Protein AF-A0A3D3VVF4-F1 (afdb_monomer_lite)

Radius of gyration: 14.51 Å; chains: 1; bounding box: 31×50×30 Å

Foldseek 3Di:
DDDDDDDDDDDPLLLPQWDDDPNDTHHHPLSVLLVQLVCVVVVNHDHDLVPDDCVPDDPVVNVVNVVSDPDPPSVVVVVVSVVVVVD

Secondary structure (DSSP, 8-state):
--------PPPGGGGTTEEEETTEEEEPHHHHHHHHHHHHHTTSS---GGGS-GGG--HHHHHHHHTTS--HHHHHHHHHHHHHTT-

Structure (mmCIF, N/CA/C/O backbone):
data_AF-A0A3D3VVF4-F1
#
_entry.id   AF-A0A3D3VVF4-F1
#
loop_
_atom_site.group_PDB
_atom_site.id
_atom_site.type_symbol
_atom_site.label_atom_id
_atom_site.label_alt_id
_atom_site.label_comp_id
_atom_site.label_asym_id
_atom_site.label_entity_id
_atom_site.label_seq_id
_atom_site.pdbx_PDB_ins_code
_atom_site.Cartn_x
_atom_site.Cartn_y
_atom_site.Cartn_z
_atom_site.occupancy
_atom_site.B_iso_or_equiv
_atom_site.auth_seq_id
_atom_site.auth_comp_id
_atom_site.auth_asym_id
_atom_site.auth_atom_id
_atom_site.pdbx_PDB_model_num
ATOM 1 N N . MET A 1 1 ? -1.757 -36.038 -2.625 1.00 46.72 1 MET A N 1
ATOM 2 C CA . MET A 1 1 ? -1.524 -34.594 -2.853 1.00 46.72 1 MET A CA 1
ATOM 3 C C . MET A 1 1 ? -1.155 -33.964 -1.516 1.00 46.72 1 MET A C 1
ATOM 5 O O . MET A 1 1 ? -1.997 -33.955 -0.635 1.00 46.72 1 MET A O 1
ATOM 9 N N . ASN A 1 2 ? 0.092 -33.519 -1.330 1.00 54.16 2 ASN A N 1
ATOM 10 C CA . ASN A 1 2 ? 0.517 -32.807 -0.116 1.00 54.16 2 ASN A CA 1
ATOM 11 C C . ASN A 1 2 ? 0.525 -31.304 -0.405 1.00 54.16 2 ASN A C 1
ATOM 13 O O . ASN A 1 2 ? 1.468 -30.798 -1.013 1.00 54.16 2 ASN A O 1
ATOM 17 N N . SER A 1 3 ? -0.529 -30.600 -0.001 1.00 60.53 3 SER A N 1
ATOM 18 C CA . SER A 1 3 ? -0.599 -29.143 -0.127 1.00 60.53 3 SER A CA 1
ATOM 19 C C . SER A 1 3 ? 0.310 -28.503 0.926 1.00 60.53 3 SER A C 1
ATOM 21 O O . SER A 1 3 ? 0.026 -28.571 2.120 1.00 60.53 3 SER A O 1
ATOM 23 N N . LYS A 1 4 ? 1.424 -27.896 0.501 1.00 75.38 4 LYS A N 1
ATOM 24 C CA . LYS A 1 4 ? 2.245 -27.042 1.371 1.00 75.38 4 LYS A CA 1
ATOM 25 C C . LYS A 1 4 ? 1.631 -25.647 1.410 1.00 75.38 4 LYS A C 1
ATOM 27 O O . LYS A 1 4 ? 1.578 -24.972 0.387 1.00 75.38 4 LYS A O 1
ATOM 32 N N . PHE A 1 5 ? 1.202 -25.218 2.591 1.00 75.56 5 PHE A N 1
ATOM 33 C CA . PHE A 1 5 ? 0.765 -23.846 2.832 1.00 75.56 5 PHE A CA 1
ATOM 34 C C . PHE A 1 5 ? 1.931 -23.021 3.378 1.00 75.56 5 PHE A C 1
ATOM 36 O O . PHE A 1 5 ? 2.660 -23.477 4.259 1.00 75.56 5 PHE A O 1
ATOM 43 N N . PHE A 1 6 ? 2.096 -21.806 2.859 1.00 73.62 6 PHE A N 1
ATOM 44 C CA . PHE A 1 6 ? 3.064 -20.834 3.355 1.00 73.62 6 PHE A CA 1
ATOM 45 C C . PHE A 1 6 ? 2.311 -19.681 4.006 1.00 73.62 6 PHE A C 1
ATOM 47 O O . PHE A 1 6 ? 1.441 -19.072 3.387 1.00 73.62 6 PHE A O 1
ATOM 54 N N . PHE A 1 7 ? 2.657 -19.380 5.254 1.00 69.50 7 PHE A N 1
ATOM 55 C CA . PHE A 1 7 ? 2.072 -18.279 6.008 1.00 69.50 7 PHE A CA 1
ATOM 56 C C . PHE A 1 7 ? 3.137 -17.207 6.221 1.00 69.50 7 PHE A C 1
ATOM 58 O O . PHE A 1 7 ? 4.221 -17.494 6.725 1.00 69.50 7 PHE A O 1
ATOM 65 N N . ALA A 1 8 ? 2.826 -15.965 5.856 1.00 66.25 8 ALA A N 1
ATOM 66 C CA . ALA A 1 8 ? 3.673 -14.812 6.129 1.00 66.25 8 ALA A CA 1
ATOM 67 C C . ALA A 1 8 ?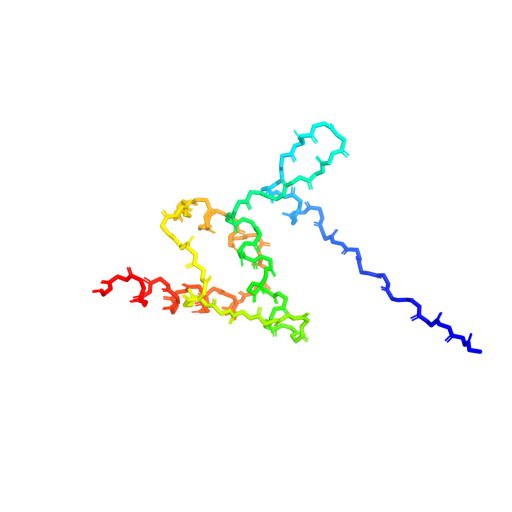 2.989 -13.925 7.173 1.00 66.25 8 ALA A C 1
ATOM 69 O O . ALA A 1 8 ? 1.836 -13.525 7.007 1.00 66.25 8 ALA A O 1
ATOM 70 N N . LYS A 1 9 ? 3.695 -13.611 8.263 1.00 68.94 9 LYS A N 1
ATOM 71 C CA . LYS A 1 9 ? 3.185 -12.693 9.284 1.00 68.94 9 LYS A CA 1
ATOM 72 C C . LYS A 1 9 ? 3.355 -11.256 8.802 1.00 68.94 9 LYS A C 1
ATOM 74 O O . LYS A 1 9 ? 4.475 -10.797 8.586 1.00 68.94 9 LYS A O 1
ATOM 79 N N . ILE A 1 10 ? 2.246 -10.534 8.686 1.00 68.31 10 ILE A N 1
ATOM 80 C CA . ILE A 1 10 ? 2.268 -9.092 8.435 1.00 68.31 10 ILE A CA 1
ATOM 81 C C . ILE A 1 10 ? 2.835 -8.395 9.682 1.00 68.31 10 ILE A C 1
ATOM 83 O O . ILE A 1 10 ? 2.446 -8.691 10.814 1.00 68.31 10 ILE A O 1
ATOM 87 N N . LEU A 1 11 ? 3.782 -7.477 9.487 1.00 72.31 11 LEU A N 1
ATOM 88 C CA . LEU A 1 11 ? 4.350 -6.683 10.577 1.00 72.31 11 LEU A CA 1
ATOM 89 C C . LEU A 1 11 ? 3.266 -5.785 11.201 1.00 72.31 11 LEU A C 1
ATOM 91 O O . LEU A 1 11 ? 2.455 -5.194 10.497 1.00 72.31 11 LEU A O 1
ATOM 95 N N . SER A 1 12 ? 3.279 -5.604 12.522 1.00 71.06 12 SER A N 1
ATOM 96 C CA . SER A 1 12 ? 2.263 -4.807 13.240 1.00 71.06 12 SER A CA 1
ATOM 97 C C . SER A 1 12 ? 2.112 -3.376 12.700 1.00 71.06 12 SER A C 1
ATOM 99 O O . SER A 1 12 ? 1.006 -2.847 12.611 1.00 71.06 12 SER A O 1
ATOM 101 N N . LYS A 1 13 ? 3.212 -2.754 12.254 1.00 72.44 13 LYS A N 1
ATOM 102 C CA . LYS A 1 13 ? 3.215 -1.409 11.650 1.00 72.44 13 LYS A CA 1
ATOM 103 C C . LYS A 1 13 ? 2.437 -1.321 10.321 1.00 72.44 13 LYS A C 1
ATOM 105 O O . LYS A 1 13 ? 2.058 -0.216 9.936 1.00 72.44 13 LYS A O 1
ATOM 110 N N . GLN A 1 14 ? 2.186 -2.455 9.657 1.00 69.38 14 GLN A N 1
ATOM 111 C CA . GLN A 1 14 ? 1.380 -2.580 8.435 1.00 69.38 14 GLN A CA 1
ATOM 112 C C . GLN A 1 14 ? -0.128 -2.722 8.713 1.00 69.38 14 GLN A C 1
ATOM 114 O O . GLN A 1 14 ? -0.905 -2.627 7.771 1.00 69.38 14 GLN A O 1
ATOM 119 N N . PHE A 1 15 ? -0.567 -2.880 9.969 1.00 75.88 15 PHE A N 1
ATOM 120 C CA . PHE A 1 15 ? -1.997 -2.920 10.332 1.00 75.88 15 PHE A CA 1
ATOM 121 C C . PHE A 1 15 ? -2.638 -1.529 10.488 1.00 75.88 15 PHE A C 1
ATOM 123 O O . PHE A 1 15 ? -3.765 -1.405 10.957 1.00 75.88 15 PHE A O 1
ATOM 130 N N . ARG A 1 16 ? -1.942 -0.452 10.106 1.00 83.62 16 ARG A N 1
ATOM 131 C CA . ARG A 1 16 ? -2.553 0.885 10.032 1.00 83.62 16 ARG A CA 1
ATOM 132 C C . ARG A 1 16 ? -3.347 1.036 8.736 1.00 83.62 16 ARG A C 1
ATOM 134 O O . ARG A 1 16 ? -2.939 0.496 7.712 1.00 83.62 16 ARG A O 1
ATOM 141 N N . GLY A 1 17 ? -4.426 1.817 8.792 1.00 89.56 17 GLY A N 1
ATOM 142 C CA . GLY A 1 17 ? -5.331 2.005 7.654 1.00 89.56 17 GLY A CA 1
ATOM 143 C C . GLY A 1 17 ? -6.332 0.869 7.488 1.00 89.56 17 GLY A C 1
ATOM 144 O O . GLY A 1 17 ? -6.773 0.620 6.376 1.00 89.56 17 GLY A O 1
ATOM 145 N N . TYR A 1 18 ? -6.661 0.173 8.578 1.00 92.19 18 TYR A N 1
ATOM 146 C CA . TYR A 1 18 ? -7.844 -0.675 8.658 1.00 92.19 18 TYR A CA 1
ATOM 147 C C . TYR A 1 18 ? -8.829 -0.049 9.637 1.00 92.19 18 TYR A C 1
ATOM 149 O O . TYR A 1 18 ? -8.417 0.482 10.672 1.00 92.19 18 TYR A O 1
ATOM 157 N N . TYR A 1 19 ? -10.112 -0.166 9.333 1.00 91.38 19 TYR A N 1
ATOM 158 C CA . TYR A 1 19 ? -11.196 0.071 10.272 1.00 91.38 19 TYR A CA 1
ATOM 159 C C . TYR A 1 19 ? -11.975 -1.226 10.473 1.00 91.38 19 TYR A C 1
ATOM 161 O O . TYR A 1 19 ? -11.863 -2.173 9.690 1.00 91.38 19 TYR A O 1
ATOM 169 N N . LYS A 1 20 ? -12.709 -1.292 11.580 1.00 93.25 20 LYS A N 1
ATOM 170 C CA . LYS A 1 20 ? -13.580 -2.422 11.869 1.00 93.25 20 LYS A CA 1
ATOM 171 C C . LYS A 1 20 ? -14.996 -2.048 11.462 1.00 93.25 20 LYS A C 1
ATOM 173 O O . LYS A 1 20 ? -15.501 -1.029 11.923 1.00 93.25 20 LYS A O 1
ATOM 178 N N . GLU A 1 21 ? -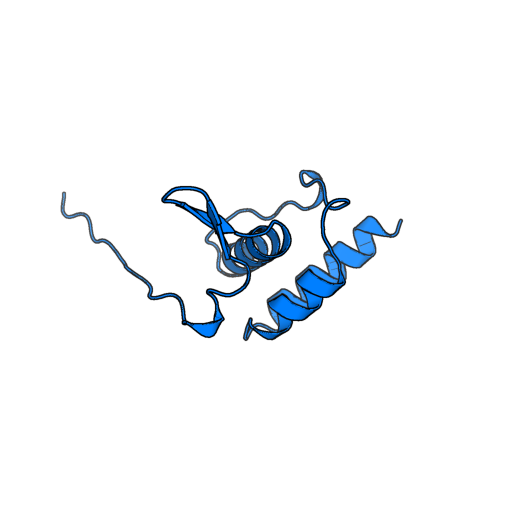15.609 -2.880 10.640 1.00 95.06 21 GLU A N 1
ATOM 179 C CA . GLU A 1 21 ? -17.025 -2.800 10.300 1.00 95.06 21 GLU A CA 1
ATOM 180 C C . GLU A 1 21 ? -17.630 -4.178 10.572 1.00 95.06 21 GLU A C 1
ATOM 182 O O . GLU A 1 21 ? -17.117 -5.199 10.106 1.00 95.06 21 GLU A O 1
ATOM 187 N N . ASP A 1 22 ? -18.629 -4.218 11.453 1.00 92.88 22 ASP A N 1
ATOM 188 C CA . ASP A 1 22 ? -19.148 -5.438 12.078 1.00 92.88 22 ASP A CA 1
ATOM 189 C C . ASP A 1 22 ? -18.038 -6.332 12.666 1.00 92.88 22 ASP A C 1
ATOM 191 O O . ASP A 1 22 ? -17.404 -5.997 13.673 1.00 92.88 22 ASP A O 1
ATOM 195 N N . ASN A 1 23 ? -17.785 -7.479 12.030 1.00 93.06 23 ASN A N 1
ATOM 196 C CA . ASN A 1 23 ? -16.763 -8.456 12.405 1.00 93.06 23 ASN A CA 1
ATOM 197 C C . ASN A 1 23 ? -15.600 -8.523 11.405 1.00 93.06 23 ASN A C 1
ATOM 199 O O . ASN A 1 23 ? -14.757 -9.416 11.505 1.00 93.06 23 ASN A O 1
ATOM 203 N N . TYR A 1 24 ? -15.523 -7.573 10.474 1.00 90.50 24 TYR A N 1
ATOM 204 C CA . TYR A 1 24 ? -14.511 -7.529 9.429 1.00 90.50 24 TYR A CA 1
ATOM 205 C C . TYR A 1 24 ? -13.513 -6.395 9.665 1.00 90.50 24 TYR A C 1
ATOM 207 O O . TYR A 1 24 ? -13.852 -5.312 10.140 1.00 90.50 24 TYR A O 1
ATOM 215 N N . LEU A 1 25 ? -12.251 -6.663 9.328 1.00 89.94 25 LEU A N 1
ATOM 216 C CA . LEU A 1 25 ? -11.213 -5.645 9.201 1.00 89.94 25 LEU A CA 1
ATOM 217 C C . LEU A 1 25 ? -11.160 -5.214 7.742 1.00 89.94 25 LEU A C 1
ATOM 219 O O . LEU A 1 25 ? -10.702 -5.972 6.887 1.00 89.94 25 LEU A O 1
ATOM 223 N N . ILE A 1 26 ? -11.615 -3.998 7.471 1.00 93.19 26 ILE A N 1
ATOM 224 C CA . ILE A 1 26 ? -11.669 -3.441 6.125 1.00 93.19 26 ILE A CA 1
ATOM 225 C C . ILE A 1 26 ? -10.523 -2.451 5.970 1.00 93.19 26 ILE A C 1
ATOM 227 O O . ILE A 1 26 ? -10.320 -1.574 6.810 1.00 93.19 26 ILE A O 1
ATOM 231 N N . ALA A 1 27 ? -9.727 -2.626 4.916 1.00 94.56 27 ALA A N 1
ATOM 232 C CA . ALA A 1 27 ? -8.687 -1.670 4.570 1.00 94.56 27 ALA A CA 1
ATOM 233 C C . ALA A 1 27 ? -9.332 -0.384 4.045 1.00 94.56 27 ALA A C 1
ATOM 235 O O . ALA A 1 27 ? -10.219 -0.430 3.195 1.00 94.56 27 ALA A O 1
ATOM 236 N N . GLU A 1 28 ? -8.847 0.766 4.500 1.00 95.62 28 GLU A N 1
ATOM 237 C CA . GLU A 1 28 ? -9.143 2.033 3.840 1.00 95.62 28 GLU A CA 1
ATOM 238 C C . GLU A 1 28 ? -8.670 1.985 2.372 1.00 95.62 28 GLU A C 1
ATOM 240 O O . GLU A 1 28 ? -7.669 1.314 2.080 1.00 95.62 28 GLU A O 1
ATOM 245 N N . PRO A 1 29 ? -9.330 2.704 1.444 1.00 95.75 29 PRO A N 1
ATOM 246 C CA . PRO A 1 29 ? -8.979 2.687 0.022 1.00 95.75 29 PRO A CA 1
ATOM 247 C C . PRO A 1 29 ? -7.489 2.940 -0.244 1.00 95.75 29 PRO A C 1
ATOM 249 O O . PRO A 1 29 ? -6.864 2.243 -1.042 1.00 95.75 29 PRO A O 1
ATOM 252 N N . GLU A 1 30 ? -6.873 3.873 0.485 1.00 96.12 30 GLU A N 1
ATOM 253 C CA . GLU A 1 30 ? -5.453 4.199 0.355 1.00 96.12 30 GLU A CA 1
ATOM 254 C C . GLU A 1 30 ? -4.544 3.057 0.803 1.00 96.12 30 GLU A C 1
ATOM 256 O O . GLU A 1 30 ? -3.480 2.833 0.219 1.00 96.12 30 GLU A O 1
ATOM 261 N N . LYS A 1 31 ? -4.950 2.325 1.845 1.00 95.06 31 LYS A N 1
ATOM 262 C CA . LYS A 1 31 ? -4.221 1.152 2.326 1.00 95.06 31 LYS A CA 1
ATOM 263 C C . LYS A 1 31 ? -4.324 0.017 1.315 1.00 95.06 31 LYS A C 1
ATOM 265 O O . LYS A 1 31 ? -3.291 -0.534 0.943 1.00 95.06 31 LYS A O 1
ATOM 270 N N . ALA A 1 32 ? -5.531 -0.282 0.838 1.00 94.94 32 ALA A N 1
ATOM 271 C CA . ALA A 1 32 ? -5.770 -1.323 -0.159 1.00 94.94 32 ALA A CA 1
ATOM 272 C C . ALA A 1 32 ? -4.991 -1.058 -1.458 1.00 94.94 32 ALA A C 1
ATOM 274 O O . ALA A 1 32 ? -4.323 -1.949 -1.983 1.00 94.94 32 ALA A O 1
ATOM 275 N N . PHE A 1 33 ? -4.995 0.191 -1.926 1.00 96.19 33 PHE A N 1
ATOM 276 C CA . PHE A 1 33 ? -4.229 0.620 -3.092 1.00 96.19 33 PHE A CA 1
ATOM 277 C C . PHE A 1 33 ? -2.716 0.393 -2.918 1.00 96.19 33 PHE A C 1
ATOM 279 O O . PHE A 1 33 ? -2.064 -0.181 -3.794 1.00 96.19 33 PHE A O 1
ATOM 286 N N . LEU A 1 34 ? -2.146 0.799 -1.776 1.00 95.56 34 LEU A N 1
ATOM 287 C CA . LEU A 1 34 ? -0.720 0.608 -1.492 1.00 95.56 34 LEU A CA 1
ATOM 288 C C . LEU A 1 34 ? -0.343 -0.863 -1.289 1.00 95.56 34 LEU A C 1
ATOM 290 O O . LEU A 1 34 ? 0.742 -1.265 -1.708 1.00 95.56 34 LEU A O 1
ATOM 294 N N . ASP A 1 35 ? -1.216 -1.663 -0.676 1.00 94.31 35 ASP A N 1
ATOM 295 C CA . ASP A 1 35 ? -1.011 -3.103 -0.526 1.00 94.31 35 ASP A CA 1
ATOM 296 C C . ASP A 1 35 ? -0.965 -3.794 -1.882 1.00 94.31 35 ASP A C 1
ATOM 298 O O . ASP A 1 35 ? -0.037 -4.556 -2.142 1.00 94.31 35 ASP A O 1
ATOM 302 N N . LEU A 1 36 ? -1.916 -3.495 -2.770 1.00 95.62 36 LEU A N 1
ATOM 303 C CA . LEU A 1 36 ? -1.949 -4.069 -4.111 1.00 95.62 36 LEU A CA 1
ATOM 304 C C . LEU A 1 36 ? -0.702 -3.679 -4.916 1.00 95.62 36 LEU A C 1
ATOM 306 O O . LEU A 1 36 ? -0.071 -4.536 -5.536 1.00 95.62 36 LEU A O 1
ATOM 310 N N . ALA A 1 37 ? -0.298 -2.407 -4.852 1.00 96.38 37 ALA A N 1
ATOM 311 C CA . ALA A 1 37 ? 0.933 -1.919 -5.472 1.00 96.38 37 ALA A CA 1
ATOM 312 C C . ALA A 1 37 ? 2.190 -2.597 -4.898 1.00 96.38 37 ALA A C 1
ATOM 314 O O . ALA A 1 37 ? 3.137 -2.900 -5.622 1.00 96.38 37 ALA A O 1
ATOM 315 N N . TYR A 1 38 ? 2.229 -2.845 -3.588 1.00 95.38 38 TYR A N 1
ATOM 316 C CA . TYR A 1 38 ? 3.341 -3.547 -2.955 1.00 95.38 38 TYR A CA 1
ATOM 317 C C . TYR A 1 38 ? 3.371 -5.027 -3.350 1.00 95.38 38 TYR A C 1
ATOM 319 O O . TYR A 1 38 ? 4.431 -5.553 -3.683 1.00 95.38 38 TYR A O 1
ATOM 327 N N . LEU A 1 39 ? 2.225 -5.704 -3.334 1.00 93.88 39 LEU A N 1
ATOM 328 C CA . LEU A 1 39 ? 2.106 -7.110 -3.711 1.00 93.88 39 LEU A CA 1
ATOM 329 C C . LEU A 1 39 ? 2.472 -7.328 -5.180 1.00 93.88 39 LEU A C 1
ATOM 331 O O . LEU A 1 39 ? 3.179 -8.289 -5.484 1.00 93.88 39 LEU A O 1
ATOM 335 N N . SER A 1 40 ? 2.087 -6.415 -6.073 1.00 95.75 40 SER A N 1
ATOM 336 C CA . SER A 1 40 ? 2.445 -6.501 -7.491 1.00 95.75 40 SER A CA 1
ATOM 337 C C . SER A 1 40 ? 3.947 -6.376 -7.732 1.00 95.75 40 SER A C 1
ATOM 339 O O . SER A 1 40 ? 4.517 -7.174 -8.473 1.00 95.75 40 SER A O 1
ATOM 341 N N . LEU A 1 41 ? 4.629 -5.470 -7.022 1.00 95.44 41 LEU A N 1
ATOM 342 C CA . LEU A 1 41 ? 6.092 -5.352 -7.064 1.00 95.44 41 LEU A CA 1
ATOM 343 C C . LEU A 1 41 ? 6.820 -6.614 -6.583 1.00 95.44 41 LEU A C 1
ATOM 345 O O . LEU A 1 41 ? 7.998 -6.794 -6.895 1.00 95.44 41 LEU A O 1
ATOM 349 N N . ASN A 1 42 ? 6.139 -7.463 -5.815 1.00 92.00 42 ASN A N 1
ATOM 350 C CA . ASN A 1 42 ? 6.660 -8.736 -5.334 1.00 92.00 42 ASN A CA 1
ATOM 351 C C . ASN A 1 42 ? 6.110 -9.945 -6.119 1.00 92.00 42 ASN A C 1
ATOM 353 O O . ASN A 1 42 ? 6.358 -11.078 -5.724 1.00 92.00 42 ASN A O 1
ATOM 357 N N . GLY A 1 43 ? 5.397 -9.718 -7.229 1.00 93.38 43 GLY A N 1
ATOM 358 C CA . GLY A 1 43 ? 4.913 -10.774 -8.123 1.00 93.38 43 GLY A CA 1
ATOM 359 C C . GLY A 1 43 ? 3.643 -11.489 -7.659 1.00 93.38 43 GLY A C 1
ATOM 360 O O . GLY A 1 43 ? 3.299 -12.525 -8.216 1.00 93.38 43 GLY A O 1
ATOM 361 N N . TYR A 1 44 ? 2.938 -10.955 -6.657 1.00 92.94 44 TYR A N 1
ATOM 362 C CA . TYR A 1 44 ? 1.756 -11.601 -6.074 1.00 92.94 44 TYR A CA 1
ATOM 363 C C . TYR A 1 44 ? 0.419 -11.096 -6.634 1.00 92.94 44 TYR A C 1
ATOM 365 O O . TYR A 1 44 ? -0.613 -11.701 -6.359 1.00 92.94 44 TYR A O 1
ATOM 373 N N . ALA A 1 45 ? 0.406 -9.991 -7.386 1.00 94.19 45 ALA A N 1
ATOM 374 C CA . ALA A 1 45 ? -0.820 -9.401 -7.925 1.00 94.19 45 ALA A CA 1
ATOM 375 C C . ALA A 1 45 ? -0.566 -8.574 -9.198 1.00 94.19 45 ALA A C 1
ATOM 377 O O . ALA A 1 45 ? 0.557 -8.133 -9.446 1.00 94.19 45 ALA A O 1
ATOM 378 N N . LYS A 1 46 ? -1.618 -8.309 -9.984 1.00 95.31 46 LYS A N 1
ATOM 379 C CA . LYS A 1 46 ? -1.591 -7.307 -11.064 1.00 95.31 46 LYS A CA 1
ATOM 380 C C . LYS A 1 46 ? -1.928 -5.933 -10.477 1.00 95.31 46 LYS A C 1
ATOM 382 O O . LYS A 1 46 ? -2.838 -5.817 -9.662 1.00 95.31 46 LYS A O 1
ATOM 387 N N . PHE A 1 47 ? -1.207 -4.899 -10.899 1.00 95.88 47 PHE A N 1
ATOM 388 C CA . PHE A 1 47 ? -1.491 -3.512 -10.537 1.00 95.88 47 PHE A CA 1
ATOM 389 C C . PHE A 1 47 ? -1.706 -2.699 -11.809 1.00 95.88 47 PHE A C 1
ATOM 391 O O . PHE A 1 47 ? -0.783 -2.568 -12.611 1.00 95.88 47 PHE A O 1
ATOM 398 N N . ASP A 1 48 ? -2.928 -2.204 -11.983 1.00 94.38 48 ASP A N 1
ATOM 399 C CA . ASP A 1 48 ? -3.393 -1.537 -13.197 1.00 94.38 48 ASP A CA 1
ATOM 400 C C . ASP A 1 48 ? -4.098 -0.217 -12.838 1.00 94.38 48 ASP A C 1
ATOM 402 O O . ASP A 1 48 ? -5.279 -0.229 -12.501 1.00 94.38 48 ASP A O 1
ATOM 406 N N . PRO A 1 49 ? -3.367 0.912 -12.794 1.00 91.50 49 PRO A N 1
ATOM 407 C CA . PRO A 1 49 ? -3.925 2.204 -12.397 1.00 91.50 49 PRO A CA 1
ATOM 408 C C . PRO A 1 49 ? -5.025 2.740 -13.317 1.00 91.50 49 PRO A C 1
ATOM 410 O O . PRO A 1 49 ? -5.810 3.561 -12.858 1.00 91.50 49 PRO A O 1
ATOM 413 N N . GLU A 1 50 ? -5.066 2.318 -14.585 1.00 90.88 50 GLU A N 1
ATOM 414 C CA . GLU A 1 50 ? -6.049 2.799 -15.571 1.00 90.88 50 GLU A CA 1
ATOM 415 C C . GLU A 1 50 ? -7.448 2.224 -15.307 1.00 90.88 50 GLU A C 1
ATOM 417 O O . GLU A 1 50 ? -8.450 2.883 -15.560 1.00 90.88 50 GLU A O 1
ATOM 422 N N . GLU A 1 51 ? -7.511 1.036 -14.704 1.00 90.38 51 GLU A N 1
ATOM 423 C CA . GLU A 1 51 ? -8.748 0.360 -14.290 1.00 90.38 51 GLU A CA 1
ATOM 424 C C . GLU A 1 51 ? -9.224 0.788 -12.885 1.00 90.38 51 GLU A C 1
ATOM 426 O O . GLU A 1 51 ? -10.206 0.265 -12.354 1.00 90.38 51 GLU A O 1
ATOM 431 N N . MET A 1 52 ? -8.510 1.706 -12.225 1.00 91.31 52 MET A N 1
ATOM 432 C CA . MET A 1 52 ? -8.808 2.140 -10.859 1.00 91.31 52 MET A CA 1
ATOM 433 C C . MET A 1 52 ? -9.431 3.533 -10.840 1.00 91.31 52 MET A C 1
ATOM 435 O O . MET A 1 52 ? -8.926 4.463 -11.464 1.00 91.31 52 MET A O 1
ATOM 439 N N . ASN A 1 53 ? -10.456 3.728 -10.006 1.00 90.25 53 ASN A N 1
ATOM 440 C CA . ASN A 1 53 ? -10.923 5.075 -9.699 1.00 90.25 53 ASN A CA 1
ATOM 441 C C . ASN A 1 53 ? -10.052 5.711 -8.603 1.00 90.25 53 ASN A C 1
ATOM 443 O O . ASN A 1 53 ? -10.260 5.504 -7.406 1.00 90.25 53 ASN A O 1
ATOM 447 N N . LEU A 1 54 ? -9.052 6.479 -9.033 1.00 91.56 54 LEU A N 1
ATOM 448 C CA . LEU A 1 54 ? -8.051 7.090 -8.158 1.00 91.56 54 LEU A CA 1
ATOM 449 C C . LEU A 1 54 ? -8.479 8.459 -7.599 1.00 91.56 54 LEU A C 1
ATOM 451 O O . LEU A 1 54 ? -7.763 9.014 -6.764 1.00 91.56 54 LEU A O 1
ATOM 455 N N . GLU A 1 55 ? -9.631 8.994 -8.017 1.00 90.62 55 GLU A N 1
ATOM 456 C CA . GLU A 1 55 ? -10.161 10.283 -7.544 1.00 90.62 55 GLU A CA 1
ATOM 457 C C . GLU A 1 55 ? -10.581 10.234 -6.071 1.00 90.62 55 GLU A C 1
ATOM 459 O O . GLU A 1 55 ? -10.469 11.227 -5.356 1.00 90.62 55 GLU A O 1
ATOM 464 N N . PHE A 1 56 ? -10.993 9.057 -5.595 1.00 90.12 56 PHE A N 1
ATOM 465 C CA . PHE A 1 56 ? -11.419 8.839 -4.212 1.00 90.12 56 PHE A CA 1
ATOM 466 C C . PHE A 1 56 ? -10.263 8.705 -3.212 1.00 90.12 56 PHE A C 1
ATOM 468 O O . PHE A 1 56 ? -10.510 8.574 -2.016 1.00 90.12 56 PHE A O 1
ATOM 475 N N . LEU A 1 57 ? -9.007 8.714 -3.673 1.00 94.50 57 LEU A N 1
ATOM 476 C CA . LEU A 1 57 ? -7.850 8.524 -2.800 1.00 94.50 57 LEU A CA 1
ATOM 477 C C . LEU A 1 57 ? -7.369 9.842 -2.183 1.00 94.50 57 LEU A C 1
ATOM 479 O O . LEU A 1 57 ? -6.946 10.773 -2.877 1.00 94.50 57 LEU A O 1
ATOM 483 N N . ASP A 1 58 ? -7.289 9.878 -0.856 1.00 95.25 58 ASP A N 1
ATOM 484 C CA . ASP A 1 58 ? -6.665 10.966 -0.118 1.00 95.25 58 ASP A CA 1
ATOM 485 C C . ASP A 1 58 ? -5.131 10.881 -0.222 1.00 95.25 58 ASP A C 1
ATOM 487 O O . ASP A 1 58 ? -4.444 10.039 0.372 1.00 95.25 58 ASP A O 1
ATOM 491 N N . LYS A 1 59 ? -4.552 11.842 -0.946 1.00 92.88 59 LYS A N 1
ATOM 492 C CA . LYS A 1 59 ? -3.101 11.968 -1.1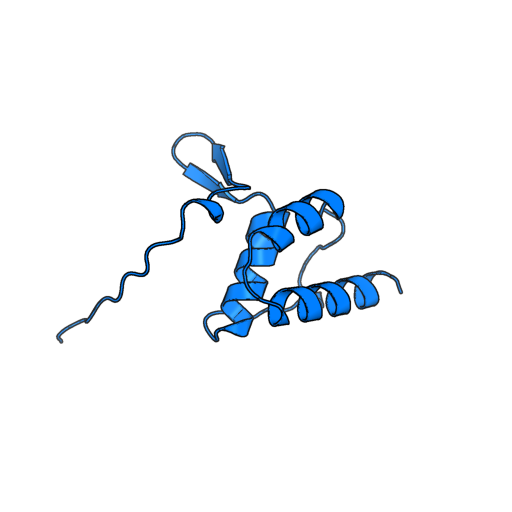61 1.00 92.88 59 LYS A CA 1
ATOM 493 C C . LYS A 1 59 ? -2.301 12.085 0.146 1.00 92.88 59 LYS A C 1
ATOM 495 O O . LYS A 1 59 ? -1.149 11.642 0.200 1.00 92.88 59 LYS A O 1
ATOM 500 N N . ASN A 1 60 ? -2.863 12.681 1.198 1.00 94.56 60 ASN A N 1
ATOM 501 C CA . ASN A 1 60 ? -2.210 12.792 2.501 1.00 94.56 60 ASN A CA 1
ATOM 502 C C . ASN A 1 60 ? -2.184 11.444 3.221 1.00 94.56 60 ASN A C 1
ATOM 504 O O . ASN A 1 60 ? -1.128 11.071 3.746 1.00 94.56 60 ASN A O 1
ATOM 508 N N . LYS A 1 61 ? -3.285 10.683 3.183 1.00 95.12 61 LYS A N 1
ATOM 509 C CA . LYS A 1 61 ? -3.331 9.312 3.714 1.00 95.12 61 LYS A CA 1
ATOM 510 C C . LYS A 1 61 ? -2.387 8.381 2.959 1.00 95.12 61 LYS A C 1
ATOM 512 O O . LYS A 1 61 ? -1.591 7.694 3.600 1.00 95.12 61 LYS A O 1
ATOM 517 N N . ILE A 1 62 ? -2.348 8.455 1.624 1.00 95.19 62 ILE A N 1
ATOM 518 C CA . ILE A 1 62 ? -1.362 7.736 0.798 1.00 95.19 62 ILE A CA 1
ATOM 519 C C . ILE A 1 62 ? 0.060 8.037 1.274 1.00 95.19 62 ILE A C 1
ATOM 521 O O . ILE A 1 62 ? 0.832 7.120 1.552 1.00 95.19 62 ILE A O 1
ATOM 525 N N . ARG A 1 63 ? 0.420 9.318 1.434 1.00 93.69 63 ARG A N 1
ATOM 526 C CA . ARG A 1 63 ? 1.759 9.713 1.901 1.00 93.69 63 ARG A CA 1
ATOM 527 C C . ARG A 1 63 ? 2.046 9.196 3.313 1.00 93.69 63 ARG A C 1
ATOM 529 O O . ARG A 1 63 ? 3.171 8.786 3.595 1.00 93.69 63 ARG A O 1
ATOM 536 N N . MET A 1 64 ? 1.060 9.235 4.206 1.00 93.44 64 MET A N 1
ATOM 537 C CA . MET A 1 64 ? 1.190 8.749 5.579 1.00 93.44 64 MET A CA 1
ATOM 538 C C . MET A 1 64 ? 1.420 7.233 5.627 1.00 93.44 64 MET A C 1
ATOM 540 O O . MET A 1 64 ? 2.318 6.781 6.342 1.00 93.44 64 MET A O 1
ATOM 544 N N . TYR A 1 65 ? 0.644 6.455 4.872 1.00 93.44 65 TYR A N 1
ATOM 545 C CA . TYR A 1 65 ? 0.759 4.998 4.830 1.00 93.44 65 TYR A CA 1
ATOM 546 C C . TYR A 1 65 ? 2.001 4.534 4.084 1.00 93.44 65 TYR A C 1
ATOM 548 O O . TYR A 1 65 ? 2.688 3.637 4.570 1.00 93.44 65 TYR A O 1
ATOM 556 N N . LEU A 1 66 ? 2.376 5.203 2.993 1.00 93.25 66 LEU A N 1
ATOM 557 C CA . LEU A 1 66 ? 3.585 4.893 2.233 1.00 93.25 66 LEU A CA 1
ATOM 558 C C . LEU A 1 66 ? 4.845 4.916 3.114 1.00 93.25 66 LEU A C 1
ATOM 560 O O . LEU A 1 66 ? 5.686 4.033 2.987 1.00 93.25 66 LEU A O 1
ATOM 564 N N . LYS A 1 67 ? 4.940 5.844 4.080 1.00 91.38 67 LYS A N 1
ATOM 565 C CA . LYS A 1 67 ? 6.052 5.916 5.055 1.00 91.38 67 LYS A CA 1
ATOM 566 C C . LYS A 1 67 ? 6.204 4.665 5.931 1.00 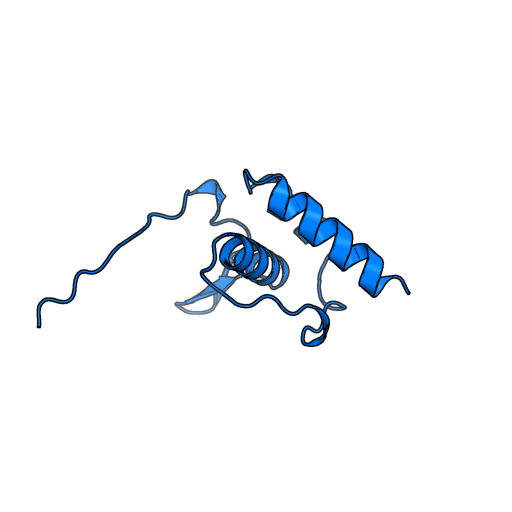91.38 67 LYS A C 1
ATOM 568 O O . LYS A 1 67 ? 7.213 4.526 6.616 1.00 91.38 67 LYS A O 1
ATOM 573 N N . LYS A 1 68 ? 5.192 3.796 6.002 1.00 89.69 68 LYS A N 1
ATOM 574 C CA . LYS A 1 68 ? 5.249 2.552 6.783 1.00 89.69 68 LYS A CA 1
ATOM 575 C C . LYS A 1 68 ? 5.840 1.395 5.990 1.00 89.69 68 LYS A C 1
ATOM 577 O O . LYS A 1 68 ? 6.317 0.442 6.611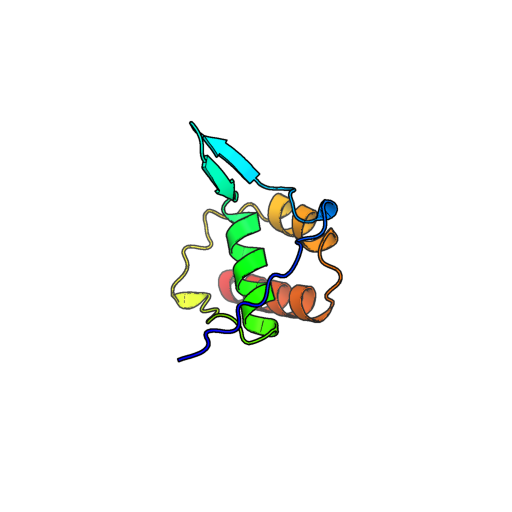 1.00 89.69 68 LYS A O 1
ATOM 582 N N . PHE A 1 69 ? 5.838 1.481 4.663 1.00 89.25 69 PHE A N 1
ATOM 583 C CA . PHE A 1 69 ? 6.474 0.504 3.794 1.00 89.25 69 PHE A CA 1
ATOM 584 C C . PHE A 1 69 ? 7.972 0.774 3.717 1.00 89.25 69 PHE A C 1
ATOM 586 O O . PHE A 1 69 ? 8.402 1.878 3.396 1.00 89.25 69 PHE A O 1
ATOM 593 N N . ASP A 1 70 ? 8.764 -0.262 3.961 1.00 88.38 70 ASP A N 1
ATOM 594 C CA . ASP A 1 70 ? 10.211 -0.221 3.761 1.00 88.38 70 ASP A CA 1
ATOM 595 C C . ASP A 1 70 ? 10.540 -0.651 2.323 1.00 88.38 70 ASP A C 1
ATOM 597 O O . ASP A 1 70 ? 11.070 -1.727 2.064 1.00 88.38 70 ASP A O 1
ATOM 601 N N . SER A 1 71 ? 10.059 0.133 1.351 1.00 92.12 71 SER A N 1
ATOM 602 C CA . SER A 1 71 ? 10.182 -0.192 -0.074 1.00 92.12 71 SER A CA 1
ATOM 603 C C . SER A 1 71 ? 10.369 1.067 -0.925 1.00 92.12 71 SER A C 1
ATOM 605 O O . SER A 1 71 ? 9.391 1.721 -1.304 1.00 92.12 71 SER A O 1
ATOM 607 N N . PRO A 1 72 ? 11.618 1.394 -1.308 1.00 94.75 72 PRO A N 1
ATOM 608 C CA . PRO A 1 72 ? 11.899 2.486 -2.241 1.00 94.75 72 PRO A CA 1
ATOM 609 C C . PRO A 1 72 ? 11.220 2.285 -3.603 1.00 94.75 72 PRO A C 1
ATOM 611 O O . PRO A 1 72 ? 10.750 3.243 -4.217 1.00 94.75 72 PRO A O 1
ATOM 614 N N . ARG A 1 73 ? 11.105 1.026 -4.055 1.00 96.88 73 ARG A N 1
ATOM 615 C CA . ARG A 1 73 ? 10.430 0.665 -5.313 1.00 96.88 73 ARG A CA 1
ATOM 616 C C . ARG A 1 73 ? 8.951 1.048 -5.292 1.00 96.88 73 ARG A C 1
ATOM 618 O O . ARG A 1 73 ? 8.458 1.585 -6.282 1.00 96.88 73 ARG A O 1
ATOM 625 N N . LEU A 1 74 ? 8.274 0.846 -4.158 1.00 96.19 74 LEU A N 1
ATOM 626 C CA . LEU A 1 74 ? 6.884 1.269 -3.983 1.00 96.19 74 LEU A CA 1
ATOM 627 C C . LEU A 1 74 ? 6.762 2.790 -4.086 1.00 96.19 74 LEU A C 1
ATOM 629 O O . LEU A 1 74 ? 5.936 3.285 -4.846 1.00 96.19 74 LEU A O 1
ATOM 633 N N . ALA A 1 75 ? 7.627 3.542 -3.402 1.00 96.00 75 ALA A N 1
ATOM 634 C CA . ALA A 1 75 ? 7.600 5.002 -3.472 1.00 96.00 75 ALA A CA 1
ATOM 635 C C . ALA A 1 75 ? 7.798 5.532 -4.906 1.00 96.00 75 ALA A C 1
ATOM 637 O O . ALA A 1 75 ? 7.110 6.467 -5.324 1.00 96.00 75 ALA A O 1
ATOM 638 N N . VAL A 1 76 ? 8.693 4.911 -5.684 1.00 96.81 76 VAL A N 1
ATOM 639 C CA . VAL A 1 76 ? 8.896 5.243 -7.103 1.00 96.81 76 VAL A CA 1
ATOM 640 C C . VAL A 1 76 ? 7.647 4.941 -7.933 1.00 96.81 76 VAL A C 1
ATOM 642 O O . VAL A 1 76 ? 7.246 5.786 -8.735 1.00 96.81 76 VAL A O 1
ATOM 645 N N . LEU A 1 77 ? 7.020 3.777 -7.740 1.00 96.31 77 LEU A N 1
ATOM 646 C CA . LEU A 1 77 ? 5.798 3.393 -8.450 1.00 96.31 77 LEU A CA 1
ATOM 647 C C . LEU A 1 77 ? 4.660 4.387 -8.179 1.00 96.31 77 LEU A C 1
ATOM 649 O O . LEU A 1 77 ? 4.098 4.937 -9.123 1.00 96.31 77 LEU A O 1
ATOM 653 N N . ILE A 1 78 ? 4.387 4.703 -6.911 1.00 95.75 78 ILE A N 1
ATOM 654 C CA . ILE A 1 78 ? 3.317 5.641 -6.538 1.00 95.75 78 ILE A CA 1
ATOM 655 C C . ILE A 1 78 ? 3.566 7.041 -7.112 1.00 95.75 78 ILE A C 1
ATOM 657 O O . ILE A 1 78 ? 2.638 7.695 -7.586 1.00 95.75 78 ILE A O 1
ATOM 661 N N . LYS A 1 79 ? 4.826 7.495 -7.157 1.00 94.12 79 LYS A N 1
ATOM 662 C CA . LYS A 1 79 ? 5.178 8.771 -7.798 1.00 94.12 79 LYS A CA 1
ATOM 663 C C . LYS A 1 79 ? 4.891 8.768 -9.303 1.00 94.12 79 LYS A C 1
ATOM 665 O O . LYS A 1 79 ? 4.506 9.808 -9.833 1.00 94.12 79 LYS A O 1
ATOM 670 N N . LYS A 1 80 ? 5.090 7.641 -9.998 1.00 92.56 80 LYS A N 1
ATOM 671 C CA . LYS A 1 80 ? 4.745 7.510 -11.425 1.00 92.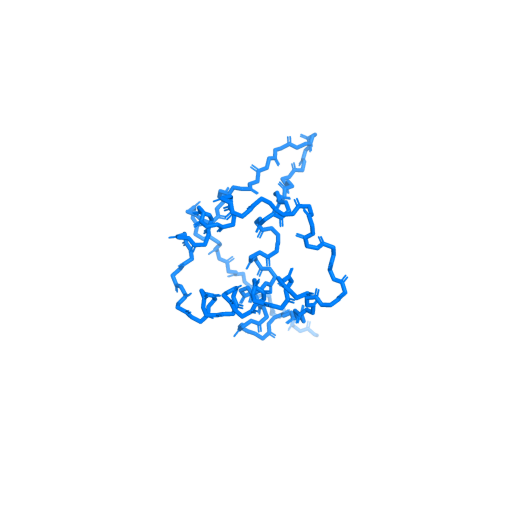56 80 LYS A CA 1
ATOM 672 C C . LYS A 1 80 ? 3.233 7.583 -11.627 1.00 92.56 80 LYS A C 1
ATOM 674 O O . LYS A 1 80 ? 2.798 8.381 -12.448 1.00 92.56 80 LYS A O 1
ATOM 679 N N . VAL A 1 81 ? 2.459 6.849 -10.826 1.00 91.31 81 VAL A N 1
ATOM 680 C CA . VAL A 1 81 ? 0.985 6.882 -10.875 1.00 91.31 81 VAL A CA 1
ATOM 681 C C . VAL A 1 81 ? 0.450 8.297 -10.644 1.00 91.31 81 VAL A C 1
ATOM 683 O O . VAL A 1 81 ? -0.345 8.791 -11.433 1.00 91.31 81 VAL A O 1
ATOM 686 N N . GLY A 1 82 ? 0.958 9.012 -9.635 1.00 84.12 82 GLY A N 1
ATOM 687 C CA . GLY A 1 82 ? 0.517 10.384 -9.361 1.00 84.12 82 GLY A CA 1
ATOM 688 C C . GLY A 1 82 ? 0.757 11.370 -10.514 1.00 84.12 82 GLY A C 1
ATOM 689 O O . GLY A 1 82 ? -0.012 12.314 -10.676 1.00 84.12 82 GLY A O 1
ATOM 690 N N . LYS A 1 83 ? 1.793 11.152 -11.338 1.00 77.88 83 LYS A N 1
ATOM 691 C CA . LYS A 1 83 ? 2.038 11.953 -12.550 1.00 77.88 83 LYS A CA 1
ATOM 692 C C . LYS A 1 83 ? 1.079 11.622 -13.695 1.00 77.88 83 LYS A C 1
ATOM 694 O O . LYS A 1 83 ? 0.832 12.504 -14.508 1.00 77.88 83 LYS A O 1
ATOM 699 N N . LEU A 1 84 ? 0.592 10.383 -13.777 1.00 62.81 84 LEU A N 1
ATOM 700 C CA . LEU A 1 84 ? -0.348 9.955 -14.817 1.00 62.81 84 LEU A CA 1
ATOM 701 C C . LEU A 1 84 ? -1.722 10.609 -14.617 1.00 62.81 84 LEU A C 1
ATOM 703 O O . LEU A 1 84 ? -2.262 11.146 -15.570 1.00 62.81 84 LEU A O 1
ATOM 707 N N . ASN A 1 85 ? -2.201 10.701 -13.372 1.00 60.44 85 ASN A N 1
ATOM 708 C CA . ASN A 1 85 ? -3.508 11.297 -13.039 1.00 60.44 85 ASN A CA 1
ATOM 709 C C . ASN A 1 85 ? -3.530 12.835 -12.969 1.00 60.44 85 ASN A C 1
ATOM 711 O O . ASN A 1 85 ? -4.513 13.414 -12.520 1.00 60.44 85 ASN A O 1
ATOM 715 N N . SER A 1 86 ? -2.419 13.506 -13.274 1.00 60.09 86 SER A N 1
ATOM 716 C CA . SER A 1 86 ? -2.343 14.980 -13.257 1.00 60.09 86 SER A CA 1
ATOM 717 C C . SER A 1 86 ? -2.350 15.576 -14.671 1.00 60.09 86 SER A C 1
ATOM 719 O O . SER A 1 86 ? -1.993 16.741 -14.835 1.00 60.09 86 SER A O 1
ATOM 721 N N . ARG A 1 87 ? -2.663 14.756 -15.678 1.00 52.66 87 ARG A N 1
ATOM 722 C CA . ARG A 1 87 ? -2.835 15.126 -17.085 1.00 52.66 87 ARG A CA 1
ATOM 723 C C . ARG A 1 87 ? -4.311 15.074 -17.429 1.00 52.66 87 ARG A C 1
ATOM 725 O O . ARG A 1 87 ? -4.709 15.910 -18.261 1.00 52.66 87 ARG A O 1
#

Sequence (87 aa):
MNSKFFFAKILSKQFRGYYKEDNYLIAEPEKAFLDLAYLSLNGYAKFDPEEMNLEFLDKNKIRMYLKKFDSPRLAVLIKKVGKLNSR

pLDDT: mean 87.14, std 12.1, range [46.72, 96.88]